Protein AF-A0A4Q6E4H0-F1 (afdb_monomer_lite)

pLDDT: mean 76.11, std 12.51, range [43.53, 93.62]

Foldseek 3Di:
DVVVVVVVLVVLVVVLVVLVVVLVVVCPDPPPPDCPVVSVVSNVVSVVVVVVSVVVVCCCVVVVVVVCVVVVVVPDPPPPVPPCPPDVLNVQLVVLLVVLVVLQVVLVVQLVVLVVVVVVCVVVDDDPDDDSVSNVVSVVSNVVSVCSNVVVNVVSCVVVVVVVVD

Radius of gyration: 25.42 Å; chains: 1; bounding box: 45×50×66 Å

Structure (mmCIF, N/CA/C/O backbone):
data_AF-A0A4Q6E4H0-F1
#
_entry.id   AF-A0A4Q6E4H0-F1
#
loop_
_atom_site.group_PDB
_atom_site.id
_atom_site.type_symbol
_atom_site.label_atom_id
_atom_site.label_alt_id
_atom_site.label_comp_id
_atom_site.label_asym_id
_atom_site.label_entity_id
_atom_site.label_seq_id
_atom_site.pdbx_PDB_ins_code
_atom_site.Cartn_x
_atom_site.Cartn_y
_atom_site.Cartn_z
_atom_site.occupancy
_atom_site.B_iso_or_equiv
_atom_site.auth_seq_id
_atom_site.auth_comp_id
_atom_site.auth_asym_id
_atom_site.auth_atom_id
_atom_site.pdbx_PDB_model_num
ATOM 1 N N . MET A 1 1 ? -16.819 -4.595 3.452 1.00 54.41 1 MET A N 1
ATOM 2 C CA . MET A 1 1 ? -15.635 -5.269 2.868 1.00 54.41 1 MET A CA 1
ATOM 3 C C . MET A 1 1 ? -15.997 -6.402 1.907 1.00 54.41 1 MET A C 1
ATOM 5 O O . MET A 1 1 ? -15.422 -6.429 0.832 1.00 54.41 1 MET A O 1
ATOM 9 N N . GLY A 1 2 ? -16.989 -7.259 2.198 1.00 61.38 2 GLY A N 1
ATOM 10 C CA . GLY A 1 2 ? -17.422 -8.317 1.260 1.00 61.38 2 GLY A CA 1
ATOM 11 C C . GLY A 1 2 ? -17.885 -7.817 -0.119 1.00 61.38 2 GLY A C 1
ATOM 12 O O . GLY A 1 2 ? -17.475 -8.363 -1.133 1.00 61.38 2 GLY A O 1
ATOM 13 N N . ALA A 1 3 ? -18.641 -6.714 -0.179 1.00 61.91 3 ALA A N 1
ATOM 14 C CA . ALA A 1 3 ? -19.056 -6.116 -1.455 1.00 61.91 3 ALA A CA 1
ATOM 15 C C . ALA A 1 3 ? -17.871 -5.615 -2.304 1.00 61.91 3 ALA A C 1
ATOM 17 O O . ALA A 1 3 ? -17.907 -5.702 -3.525 1.00 61.91 3 ALA A O 1
ATOM 18 N N . TRP A 1 4 ? -16.799 -5.141 -1.662 1.00 67.50 4 TRP A N 1
ATOM 19 C CA . TRP A 1 4 ? -15.601 -4.671 -2.360 1.00 67.50 4 TRP A CA 1
ATOM 20 C C . TRP A 1 4 ? -14.807 -5.848 -2.941 1.00 67.50 4 TRP A C 1
ATOM 22 O O . TRP A 1 4 ? -14.379 -5.775 -4.082 1.00 67.50 4 TRP A O 1
ATOM 32 N N . LEU A 1 5 ? -14.720 -6.971 -2.215 1.00 69.94 5 LEU A N 1
ATOM 33 C CA . LEU A 1 5 ? -14.141 -8.221 -2.728 1.00 69.94 5 LEU A CA 1
ATOM 34 C C . LEU A 1 5 ? -14.901 -8.760 -3.947 1.00 69.94 5 LEU A C 1
ATOM 36 O O . LEU A 1 5 ? -14.275 -9.230 -4.891 1.00 69.94 5 LEU A O 1
ATOM 40 N N . LEU A 1 6 ? -16.233 -8.649 -3.961 1.00 72.75 6 LEU A N 1
ATOM 41 C CA . LEU A 1 6 ? -17.039 -9.037 -5.121 1.00 72.75 6 LEU A CA 1
ATOM 42 C C . LEU A 1 6 ? -16.787 -8.116 -6.323 1.00 72.75 6 LEU A C 1
ATOM 44 O O . LEU A 1 6 ? -16.617 -8.600 -7.440 1.00 72.75 6 LEU A O 1
ATOM 48 N N . VAL A 1 7 ? -16.678 -6.804 -6.111 1.00 75.62 7 VAL A N 1
ATOM 49 C CA . VAL A 1 7 ? -16.345 -5.862 -7.193 1.00 75.62 7 VAL A CA 1
ATOM 50 C C . VAL A 1 7 ? -14.926 -6.106 -7.722 1.00 75.62 7 VAL A C 1
ATOM 52 O O . VAL A 1 7 ? -14.731 -6.161 -8.933 1.00 75.62 7 VAL A O 1
ATOM 55 N N . SER A 1 8 ? -13.950 -6.347 -6.842 1.00 71.75 8 SER A N 1
ATOM 56 C CA . SER A 1 8 ? -12.582 -6.722 -7.226 1.00 71.75 8 SER A CA 1
ATOM 57 C C . SER A 1 8 ? -12.507 -8.079 -7.930 1.00 71.75 8 SER A C 1
ATOM 59 O O . SER A 1 8 ? -11.629 -8.288 -8.760 1.00 71.75 8 SER A O 1
ATOM 61 N N . SER A 1 9 ? -13.428 -9.002 -7.647 1.00 72.62 9 SER A N 1
ATOM 62 C CA . SER A 1 9 ? -13.516 -10.272 -8.377 1.00 72.62 9 SER A CA 1
ATOM 63 C C . SER A 1 9 ? -14.017 -10.099 -9.805 1.00 72.62 9 SER A C 1
ATOM 65 O O . SER A 1 9 ? -13.548 -10.772 -10.721 1.00 72.62 9 SER A O 1
ATOM 67 N N . LEU A 1 10 ? -14.908 -9.127 -10.018 1.00 79.38 10 LEU A N 1
ATOM 68 C CA . LEU A 1 10 ? -15.459 -8.826 -11.332 1.00 79.38 10 LEU A CA 1
ATOM 69 C C . LEU A 1 10 ? -14.397 -8.241 -12.274 1.00 79.38 10 LEU A C 1
ATOM 71 O O . LEU A 1 10 ? -14.462 -8.472 -13.477 1.00 79.38 10 LEU A O 1
ATOM 75 N N . THR A 1 11 ? -13.386 -7.546 -11.738 1.00 80.69 11 THR A N 1
ATOM 76 C CA . THR A 1 11 ? -12.274 -6.994 -12.533 1.00 80.69 11 THR A CA 1
ATOM 77 C C . THR A 1 11 ? -11.277 -8.048 -13.028 1.00 80.69 11 THR A C 1
ATOM 79 O O . THR A 1 11 ? -10.551 -7.785 -13.984 1.00 80.69 11 THR A O 1
ATOM 82 N N . VAL A 1 12 ? -11.276 -9.257 -12.452 1.00 80.25 12 VAL A N 1
ATOM 83 C CA . VAL A 1 12 ? -10.367 -10.352 -12.848 1.00 80.25 12 VAL A CA 1
ATOM 84 C C . VAL A 1 12 ? -10.738 -10.926 -14.223 1.00 80.25 12 VAL A C 1
ATOM 86 O O . VAL A 1 12 ? -9.859 -11.310 -14.994 1.00 80.25 12 VAL A O 1
ATOM 89 N N . LEU A 1 13 ? -12.031 -10.938 -14.572 1.00 80.31 13 LEU A N 1
ATOM 90 C CA . LEU A 1 13 ? -12.513 -11.445 -15.863 1.00 80.31 13 LEU A CA 1
ATOM 91 C C . LEU A 1 13 ? -12.026 -10.586 -17.053 1.00 80.31 13 LEU A C 1
ATOM 93 O O . LEU A 1 13 ? -11.395 -11.150 -17.950 1.00 80.31 13 LEU A O 1
ATOM 97 N N . PRO A 1 14 ? -12.218 -9.247 -17.072 1.00 83.56 14 PRO A N 1
ATOM 98 C CA . PRO A 1 14 ? -11.635 -8.383 -18.102 1.00 83.56 14 PRO A CA 1
ATOM 99 C C . PRO A 1 14 ? -10.112 -8.490 -18.186 1.00 83.56 14 PRO A C 1
ATOM 101 O O . PRO A 1 14 ? -9.551 -8.486 -19.280 1.00 83.56 14 PRO A O 1
ATOM 104 N N . GLN A 1 15 ? -9.438 -8.610 -17.040 1.00 81.31 15 GLN A N 1
ATOM 105 C CA . GLN A 1 15 ? -7.982 -8.699 -16.982 1.00 81.31 15 GLN A CA 1
ATOM 106 C C . GLN A 1 15 ? -7.461 -9.983 -17.643 1.00 81.31 15 GLN A C 1
ATOM 108 O O . GLN A 1 15 ? -6.498 -9.936 -18.409 1.00 81.31 15 GLN A O 1
ATOM 113 N N . TYR A 1 16 ? -8.132 -11.114 -17.419 1.00 84.38 16 TYR A N 1
ATOM 114 C CA . TYR A 1 16 ? -7.812 -12.365 -18.099 1.00 84.38 16 TYR A CA 1
ATOM 115 C C . TYR A 1 16 ? -8.033 -12.266 -19.608 1.00 84.38 16 TYR A C 1
ATOM 117 O O . TYR A 1 16 ? -7.117 -12.572 -20.370 1.00 84.38 16 TYR A O 1
ATOM 125 N N . VAL A 1 17 ? -9.187 -11.753 -20.046 1.00 83.06 17 VAL A N 1
ATOM 126 C CA . VAL A 1 17 ? -9.478 -11.554 -21.477 1.00 83.06 17 VAL A CA 1
ATOM 127 C C . VAL A 1 17 ? -8.419 -10.665 -22.134 1.00 83.06 17 VAL A C 1
ATOM 129 O O . VAL A 1 17 ? -7.920 -11.002 -23.205 1.00 83.06 17 VAL A O 1
ATOM 132 N N . SER A 1 18 ? -8.009 -9.581 -21.469 1.00 81.38 18 SER A N 1
ATOM 133 C CA . SER A 1 18 ? -6.938 -8.704 -21.950 1.00 81.38 18 SER A CA 1
ATOM 134 C C . SER A 1 18 ? -5.600 -9.435 -22.074 1.00 81.38 18 SER A C 1
ATOM 136 O O . SER A 1 18 ? -4.911 -9.246 -23.072 1.00 81.38 18 SER A O 1
ATOM 138 N N . SER A 1 19 ? -5.235 -10.271 -21.095 1.00 79.81 19 SER A N 1
ATOM 139 C CA . SER A 1 19 ? -3.979 -11.036 -21.124 1.00 79.81 19 SER A CA 1
ATOM 140 C C . SER A 1 19 ? -3.947 -12.099 -22.227 1.00 79.81 19 SER A C 1
ATOM 142 O O . SER A 1 19 ? -2.919 -12.298 -22.871 1.00 79.81 19 SER A O 1
ATOM 144 N N . VAL A 1 20 ? -5.081 -12.755 -22.492 1.00 80.31 20 VAL A N 1
ATOM 145 C CA . VAL A 1 20 ? -5.205 -13.740 -23.575 1.00 80.31 20 VAL A CA 1
ATOM 146 C C . VAL A 1 20 ? -5.185 -13.038 -24.928 1.00 80.31 20 VAL A C 1
ATOM 148 O O . VAL A 1 20 ? -4.505 -13.496 -25.843 1.00 80.31 20 VAL A O 1
ATOM 151 N N . HIS A 1 21 ? -5.862 -11.895 -25.052 1.00 80.94 21 HIS A N 1
ATOM 152 C CA . HIS A 1 21 ? -5.839 -11.099 -26.274 1.00 80.94 21 HIS A CA 1
ATOM 153 C C . HIS A 1 21 ? -4.423 -10.599 -26.598 1.00 80.94 21 HIS A C 1
ATOM 155 O O . HIS A 1 21 ? -3.966 -10.768 -27.728 1.00 80.94 21 HIS A O 1
ATOM 161 N N . SER A 1 22 ? -3.690 -10.082 -25.607 1.00 77.44 22 SER A N 1
ATOM 162 C CA . SER A 1 22 ? -2.300 -9.655 -25.794 1.00 77.44 22 SER A CA 1
ATOM 163 C C . SER A 1 22 ? -1.357 -10.818 -26.101 1.00 77.44 22 SER A C 1
ATOM 165 O O . SER A 1 22 ? -0.433 -10.661 -26.886 1.00 77.44 22 SER A O 1
ATOM 167 N N . ALA A 1 23 ? -1.585 -12.002 -25.526 1.00 73.06 23 ALA A N 1
ATOM 168 C CA . ALA A 1 23 ? -0.810 -13.190 -25.877 1.00 73.06 23 ALA A CA 1
ATOM 169 C C . ALA A 1 23 ? -1.106 -13.655 -27.316 1.00 73.06 23 ALA A C 1
ATOM 171 O O . ALA A 1 23 ? -0.193 -14.030 -28.047 1.00 73.06 23 ALA A O 1
ATOM 172 N N . SER A 1 24 ? -2.369 -13.580 -27.751 1.00 68.19 24 SER A N 1
ATOM 173 C CA . SER A 1 24 ? -2.777 -13.974 -29.105 1.00 68.19 24 SER A CA 1
ATOM 174 C C . SER A 1 24 ? -2.248 -13.040 -30.198 1.00 68.19 24 SER A C 1
ATOM 176 O O . SER A 1 24 ? -1.887 -13.513 -31.272 1.00 68.19 24 SER A O 1
ATOM 178 N N . SER A 1 25 ? -2.138 -11.732 -29.935 1.00 66.56 25 SER A N 1
ATOM 179 C CA . SER A 1 25 ? -1.572 -10.780 -30.900 1.00 66.56 25 SER A CA 1
ATOM 180 C C . SER A 1 25 ? -0.065 -10.963 -31.092 1.00 66.56 25 SER A C 1
ATOM 182 O O . SER A 1 25 ? 0.443 -10.719 -32.183 1.00 66.56 25 SER A O 1
ATOM 184 N N . ILE A 1 26 ? 0.640 -11.434 -30.061 1.00 66.06 26 ILE A N 1
ATOM 185 C CA . ILE A 1 26 ? 2.066 -11.769 -30.137 1.00 66.06 26 ILE A CA 1
ATOM 186 C C . ILE A 1 26 ? 2.274 -13.070 -30.932 1.00 66.06 26 ILE A C 1
ATOM 188 O O . ILE A 1 26 ? 3.233 -13.162 -31.691 1.00 66.06 26 ILE A O 1
ATOM 192 N N . LEU A 1 27 ? 1.356 -14.040 -30.820 1.00 60.94 27 LEU A N 1
ATOM 193 C CA . LEU A 1 27 ? 1.418 -15.313 -31.554 1.00 60.94 27 LEU A CA 1
ATOM 194 C C . LEU A 1 27 ? 1.115 -15.195 -33.056 1.00 60.94 27 LEU A C 1
ATOM 196 O O . LEU A 1 27 ? 1.635 -15.995 -33.814 1.00 60.94 27 LEU A O 1
ATOM 200 N N . VAL A 1 28 ? 0.282 -14.236 -33.484 1.00 63.88 28 VAL A N 1
ATOM 201 C CA . VAL A 1 28 ? -0.117 -14.044 -34.903 1.00 63.88 28 VAL A CA 1
ATOM 202 C C . VAL A 1 28 ? 0.765 -12.999 -35.625 1.00 63.88 28 VAL A C 1
ATOM 204 O O . VAL A 1 28 ? 0.618 -12.756 -36.822 1.00 63.88 28 VAL A O 1
ATOM 207 N N . GLY A 1 29 ? 1.687 -12.349 -34.906 1.00 61.72 29 GLY A N 1
ATOM 208 C CA . GLY A 1 29 ? 2.648 -11.395 -35.466 1.00 61.72 29 GLY A CA 1
ATOM 209 C C . GLY A 1 29 ? 3.871 -12.070 -36.116 1.00 61.72 29 GLY A C 1
ATOM 210 O O . GLY A 1 29 ? 4.134 -13.240 -35.872 1.00 61.72 29 GLY A O 1
ATOM 211 N N . PRO A 1 30 ? 4.688 -11.337 -36.898 1.00 57.69 30 PRO A N 1
ATOM 212 C CA . PRO A 1 30 ? 5.815 -11.882 -37.679 1.00 57.69 30 PRO A CA 1
ATOM 213 C C . PRO A 1 30 ? 7.009 -12.435 -36.859 1.00 57.69 30 PRO A C 1
ATOM 215 O O . PRO A 1 30 ? 8.061 -12.714 -37.428 1.00 57.69 30 PRO A O 1
ATOM 218 N N . PHE A 1 31 ? 6.870 -12.607 -35.540 1.00 56.94 31 PHE A N 1
ATOM 219 C CA . PHE A 1 31 ? 7.906 -13.057 -34.596 1.00 56.94 31 PHE A CA 1
ATOM 220 C C . PHE A 1 31 ? 7.737 -14.541 -34.195 1.00 56.94 31 PHE A C 1
ATOM 222 O O . PHE A 1 31 ? 7.962 -14.913 -33.045 1.00 56.94 31 PHE A O 1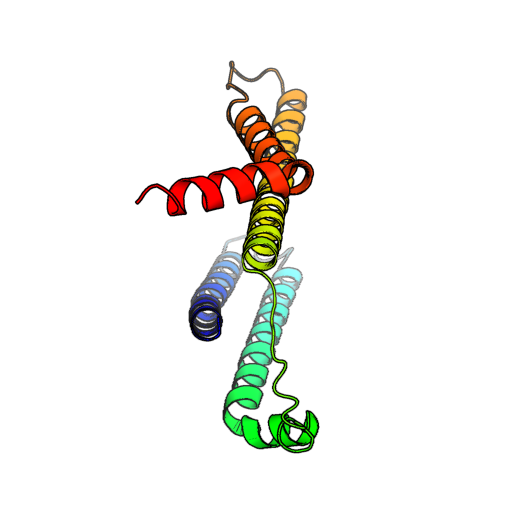
ATOM 229 N N . GLU A 1 32 ? 7.307 -15.403 -35.122 1.00 58.53 32 GLU A N 1
ATOM 230 C CA . GLU A 1 32 ? 6.750 -16.725 -34.785 1.00 58.53 32 GLU A CA 1
ATOM 231 C C . GLU A 1 32 ? 7.719 -17.761 -34.182 1.00 58.53 32 GLU A C 1
ATOM 233 O O . GLU A 1 32 ? 7.251 -18.718 -33.565 1.00 58.53 32 GLU A O 1
ATOM 238 N N . GLN A 1 33 ? 9.044 -17.639 -34.323 1.00 56.97 33 GLN A N 1
ATOM 239 C CA . GLN A 1 33 ? 9.883 -18.839 -34.168 1.00 56.97 33 GLN A CA 1
ATOM 240 C C . GLN A 1 33 ? 10.743 -18.939 -32.901 1.00 56.97 33 GLN A C 1
ATOM 242 O O . GLN A 1 33 ? 11.023 -20.061 -32.484 1.00 56.97 33 GLN A O 1
ATOM 247 N N . GLU A 1 34 ? 11.123 -17.840 -32.242 1.00 57.97 34 GLU A N 1
ATOM 248 C CA . GLU A 1 34 ? 12.075 -17.931 -31.116 1.00 57.97 34 GLU A CA 1
ATOM 249 C C . GLU A 1 34 ? 11.419 -18.022 -29.728 1.00 57.97 34 GLU A C 1
ATOM 251 O O . GLU A 1 34 ? 12.023 -18.577 -28.816 1.00 57.97 34 GLU A O 1
ATOM 256 N N . ASN A 1 35 ? 10.167 -17.564 -29.566 1.00 63.62 35 ASN A N 1
ATOM 257 C CA . ASN A 1 35 ? 9.565 -17.379 -28.234 1.00 63.62 35 ASN A CA 1
ATOM 258 C C . ASN A 1 35 ? 8.197 -18.053 -28.006 1.00 63.62 35 ASN A C 1
ATOM 260 O O . ASN A 1 35 ? 7.496 -17.768 -27.031 1.00 63.62 35 ASN A O 1
ATOM 264 N N . SER A 1 36 ? 7.807 -18.984 -28.880 1.00 67.06 36 SER A N 1
ATOM 265 C CA . SER A 1 36 ? 6.514 -19.688 -28.808 1.00 67.06 36 SER A CA 1
ATOM 266 C C . SER A 1 36 ? 6.323 -20.484 -27.507 1.00 67.06 36 SER A C 1
ATOM 268 O O . SER A 1 36 ? 5.216 -20.536 -26.968 1.00 67.06 36 SER A O 1
ATOM 270 N N . GLY A 1 37 ? 7.403 -21.042 -26.949 1.00 72.88 37 GLY A N 1
ATOM 271 C CA . GLY A 1 37 ? 7.373 -21.775 -25.681 1.00 72.88 37 GLY A CA 1
ATOM 272 C C . GLY A 1 37 ? 7.000 -20.901 -24.480 1.00 72.88 37 GLY A C 1
ATOM 273 O O . GLY A 1 37 ? 6.167 -21.300 -23.666 1.00 72.88 37 GLY A O 1
ATOM 274 N N . GLU A 1 38 ? 7.559 -19.692 -24.381 1.00 74.12 38 GLU A N 1
ATOM 275 C CA . GLU A 1 38 ? 7.286 -18.769 -23.271 1.00 74.12 38 GLU A CA 1
ATOM 276 C C . GLU A 1 38 ? 5.827 -18.300 -23.268 1.00 74.12 38 GLU A C 1
ATOM 278 O O . GLU A 1 38 ? 5.186 -18.222 -22.218 1.00 74.12 38 GLU A O 1
ATOM 283 N N . ILE A 1 39 ? 5.260 -18.062 -24.453 1.00 75.56 39 ILE A N 1
ATOM 284 C CA . ILE A 1 39 ? 3.876 -17.603 -24.585 1.00 75.56 39 ILE A CA 1
ATOM 285 C C . ILE A 1 39 ? 2.893 -18.705 -24.168 1.00 75.56 39 ILE A C 1
ATOM 287 O O . ILE A 1 39 ? 1.935 -18.439 -23.437 1.00 75.56 39 ILE A O 1
ATOM 291 N N . ILE A 1 40 ? 3.152 -19.956 -24.562 1.00 78.88 40 ILE A N 1
ATOM 292 C CA . ILE A 1 40 ? 2.346 -21.112 -24.142 1.00 78.88 40 ILE A CA 1
ATOM 293 C C . ILE A 1 40 ? 2.389 -21.267 -22.615 1.00 78.88 40 ILE A C 1
ATOM 295 O O . ILE A 1 40 ? 1.350 -21.507 -21.990 1.00 78.88 40 ILE A O 1
ATOM 299 N N . TRP A 1 41 ? 3.556 -21.069 -21.993 1.00 79.38 41 TRP A N 1
ATOM 300 C CA . TRP A 1 41 ? 3.701 -21.093 -20.536 1.00 79.38 41 TRP A CA 1
ATOM 301 C C . TRP A 1 41 ? 2.874 -20.007 -19.840 1.00 79.38 41 TRP A C 1
ATOM 303 O O . TRP A 1 41 ? 2.145 -20.310 -18.892 1.00 79.38 41 TRP A O 1
ATOM 313 N N . ILE A 1 42 ? 2.920 -18.766 -20.330 1.00 79.62 42 ILE A N 1
ATOM 314 C CA . ILE A 1 42 ? 2.163 -17.639 -19.762 1.00 79.62 42 ILE A CA 1
ATOM 315 C C . ILE A 1 42 ? 0.650 -17.882 -19.860 1.00 79.62 42 ILE A C 1
ATOM 317 O O . ILE A 1 42 ? -0.070 -17.720 -18.870 1.00 79.62 42 ILE A O 1
ATOM 321 N N . VAL A 1 43 ? 0.159 -18.322 -21.023 1.00 83.25 43 VAL A N 1
ATOM 322 C CA . VAL A 1 43 ? -1.270 -18.622 -21.230 1.00 83.25 43 VAL A CA 1
ATOM 323 C C . VAL A 1 43 ? -1.725 -19.779 -20.338 1.00 83.25 43 VAL A C 1
ATOM 325 O O . VAL A 1 43 ? -2.812 -19.720 -19.754 1.00 83.25 43 VAL A O 1
ATOM 328 N N . THR A 1 44 ? -0.884 -20.802 -20.172 1.00 83.25 44 THR A N 1
ATOM 329 C CA . THR A 1 44 ? -1.170 -21.952 -19.304 1.00 83.25 44 THR A CA 1
ATOM 330 C C . THR A 1 44 ? -1.288 -21.521 -17.843 1.00 83.25 44 THR A C 1
ATOM 332 O O . THR A 1 44 ? -2.297 -21.809 -17.201 1.00 83.25 44 THR A O 1
ATOM 335 N N . ILE A 1 45 ? -0.314 -20.767 -17.323 1.00 82.50 45 ILE A N 1
ATOM 336 C CA . ILE A 1 45 ? -0.327 -20.271 -15.937 1.00 82.50 45 ILE A CA 1
ATOM 337 C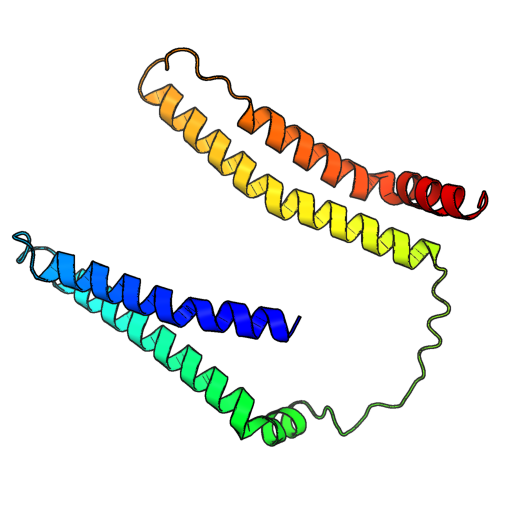 C . ILE A 1 45 ? -1.532 -19.352 -15.691 1.00 82.50 45 ILE A C 1
ATOM 339 O O . ILE A 1 45 ? -2.209 -19.485 -14.670 1.00 82.50 45 ILE A O 1
ATOM 343 N N . SER A 1 46 ? -1.842 -18.455 -16.633 1.00 82.25 46 SER A N 1
ATOM 344 C CA . SER A 1 46 ? -2.997 -17.549 -16.540 1.00 82.25 46 SER A CA 1
ATOM 345 C C . SER A 1 46 ? -4.331 -18.311 -16.535 1.00 82.25 46 SER A C 1
ATOM 347 O O . SER A 1 46 ? -5.250 -17.995 -15.782 1.00 82.25 46 SER A O 1
ATOM 349 N N . THR A 1 47 ? -4.435 -19.382 -17.322 1.00 85.31 47 THR A N 1
ATOM 350 C CA . THR A 1 47 ? -5.640 -20.225 -17.362 1.00 85.31 47 THR A CA 1
ATOM 351 C C . THR A 1 47 ? -5.803 -21.042 -16.081 1.00 85.31 47 THR A C 1
ATOM 353 O O . THR A 1 47 ? -6.906 -21.129 -15.542 1.00 85.31 47 THR A O 1
ATOM 356 N N . VAL A 1 48 ? -4.711 -21.592 -15.541 1.00 87.75 48 VAL A N 1
ATOM 357 C CA . VAL A 1 48 ? -4.729 -22.318 -14.261 1.00 87.75 48 VAL A CA 1
ATOM 358 C C . VAL A 1 48 ? -5.118 -21.392 -13.109 1.00 87.75 48 VAL A C 1
ATOM 360 O O . VAL A 1 48 ? -5.934 -21.775 -12.271 1.00 87.75 48 VAL A O 1
ATOM 363 N N . SER A 1 49 ? -4.589 -20.167 -13.065 1.00 82.69 49 SER A N 1
ATOM 364 C CA . SER A 1 49 ? -4.928 -19.208 -12.007 1.00 82.69 49 SER A CA 1
ATOM 365 C C . SER A 1 49 ? -6.398 -18.776 -12.070 1.00 82.69 49 SER A C 1
ATOM 367 O O . SER A 1 49 ? -7.064 -18.744 -11.033 1.00 82.69 49 SER A O 1
ATOM 369 N N . MET A 1 50 ? -6.944 -18.549 -13.270 1.00 85.75 50 MET A N 1
ATOM 370 C CA . MET A 1 50 ? -8.373 -18.283 -13.468 1.00 85.75 50 MET A CA 1
ATOM 371 C C . MET A 1 50 ? -9.240 -19.477 -13.038 1.00 85.75 50 MET A C 1
ATOM 373 O O . MET A 1 50 ? -10.234 -19.303 -12.332 1.00 85.75 50 MET A O 1
ATOM 377 N N . ALA A 1 51 ? -8.852 -20.703 -13.399 1.00 87.00 51 ALA A N 1
ATOM 378 C CA . ALA A 1 51 ? -9.571 -21.910 -12.995 1.00 87.00 51 ALA A CA 1
ATOM 379 C C . ALA A 1 51 ? -9.575 -22.098 -11.469 1.00 87.00 51 ALA A C 1
ATOM 381 O O . ALA A 1 51 ? -10.615 -22.411 -10.887 1.00 87.00 51 ALA A O 1
ATOM 382 N N . LEU A 1 52 ? -8.440 -21.850 -10.805 1.00 86.88 52 LEU A N 1
ATOM 383 C CA . LEU A 1 52 ? -8.349 -21.856 -9.343 1.00 86.88 52 LEU A CA 1
ATOM 384 C C . LEU A 1 52 ? -9.271 -20.806 -8.725 1.00 86.88 52 LEU A C 1
ATOM 386 O O . LEU A 1 52 ? -9.978 -21.109 -7.767 1.00 86.88 52 LEU A O 1
ATOM 390 N N . TYR A 1 53 ? -9.304 -19.599 -9.288 1.00 84.00 53 TYR A N 1
ATOM 391 C CA . TYR A 1 53 ? -10.158 -18.520 -8.806 1.00 84.00 53 TYR A CA 1
ATOM 392 C C . TYR A 1 53 ? -11.644 -18.886 -8.873 1.00 84.00 53 TYR A C 1
ATOM 394 O O . TYR A 1 53 ? -12.358 -18.777 -7.874 1.00 84.00 53 TYR A O 1
ATOM 402 N N . LEU A 1 54 ? -12.098 -19.394 -10.023 1.00 84.62 54 LEU A N 1
ATOM 403 C CA . LEU A 1 54 ? -13.475 -19.853 -10.217 1.00 84.62 54 LEU A CA 1
ATOM 404 C C . LEU A 1 54 ? -13.812 -21.050 -9.321 1.00 84.62 54 LEU A C 1
ATOM 406 O O . LEU A 1 54 ? -14.898 -21.094 -8.744 1.00 84.62 54 LEU A O 1
ATOM 410 N N . GLY A 1 55 ? -12.880 -21.990 -9.148 1.00 84.25 55 GLY A N 1
ATOM 411 C CA . GLY A 1 55 ? -13.045 -23.129 -8.245 1.00 84.25 55 GLY A CA 1
ATOM 412 C C . GLY A 1 55 ? -13.199 -22.701 -6.784 1.00 84.25 55 GLY A C 1
ATOM 413 O O . GLY A 1 55 ? -14.051 -23.228 -6.068 1.00 84.25 55 GLY A O 1
ATOM 414 N N . LEU A 1 56 ? -12.430 -21.703 -6.351 1.00 81.25 56 LEU A N 1
ATOM 415 C CA . LEU A 1 56 ? -12.490 -21.156 -4.997 1.00 81.25 56 LEU A CA 1
ATOM 416 C C . LEU A 1 56 ? -13.793 -20.375 -4.773 1.00 81.25 56 LEU A C 1
ATOM 418 O O . LEU A 1 56 ? -14.443 -20.554 -3.744 1.00 81.25 56 LEU A O 1
ATOM 422 N N . PHE A 1 57 ? -14.234 -19.602 -5.770 1.00 79.25 57 PHE A N 1
ATOM 423 C CA . PHE A 1 57 ? -15.549 -18.954 -5.776 1.00 79.25 57 PHE A CA 1
ATOM 424 C C . PHE A 1 57 ? -16.694 -19.963 -5.684 1.00 79.25 57 PHE A C 1
ATOM 426 O O . PHE A 1 57 ? -17.591 -19.809 -4.855 1.00 79.25 57 PHE A O 1
ATOM 433 N N . TYR A 1 58 ? -16.646 -21.022 -6.493 1.00 81.12 58 TYR A N 1
ATOM 434 C CA . TYR A 1 58 ? -17.641 -22.089 -6.474 1.00 81.12 58 TYR A CA 1
ATOM 435 C C . TYR A 1 58 ? -17.687 -22.786 -5.108 1.00 81.12 58 TYR A C 1
ATOM 437 O O . TYR A 1 58 ? -18.763 -22.954 -4.532 1.00 81.12 58 TYR A O 1
ATOM 445 N N . LEU A 1 59 ? -16.526 -23.124 -4.537 1.00 76.06 59 LEU A N 1
ATOM 446 C CA . LEU A 1 59 ? -16.431 -23.736 -3.211 1.00 76.06 59 LEU A CA 1
ATOM 447 C C . LEU A 1 59 ? -17.016 -22.828 -2.118 1.00 76.06 59 LEU A C 1
ATOM 449 O O . LEU A 1 59 ? -17.726 -23.302 -1.232 1.00 76.06 59 LEU A O 1
ATOM 453 N N . MET A 1 60 ? -16.743 -21.526 -2.190 1.00 69.81 60 MET A N 1
ATOM 454 C CA . MET A 1 60 ? -17.177 -20.551 -1.192 1.00 69.81 60 MET A CA 1
ATOM 455 C C . MET A 1 60 ? -18.688 -20.261 -1.267 1.00 69.81 60 MET A C 1
ATOM 457 O O . MET A 1 60 ? -19.331 -20.125 -0.222 1.00 69.81 60 MET A O 1
ATOM 461 N N . LEU A 1 61 ? -19.265 -20.232 -2.476 1.00 71.69 61 LEU A N 1
ATOM 462 C CA . LEU A 1 61 ? -20.694 -19.976 -2.706 1.00 71.69 61 LEU A CA 1
ATOM 463 C C . LEU A 1 61 ? -21.583 -21.208 -2.498 1.00 71.69 61 LEU A C 1
ATOM 465 O O . LEU A 1 61 ? -22.658 -21.087 -1.921 1.00 71.69 61 LEU A O 1
ATOM 469 N N . PHE A 1 62 ? -21.156 -22.394 -2.941 1.00 67.25 62 PHE A N 1
ATOM 470 C CA . PHE A 1 62 ? -21.988 -23.603 -2.866 1.00 67.25 62 PHE A CA 1
ATOM 471 C C . PHE A 1 62 ? -21.723 -24.448 -1.618 1.00 67.25 62 PHE A C 1
ATOM 473 O O . PHE A 1 62 ? -22.579 -25.230 -1.207 1.00 67.25 62 PHE A O 1
ATOM 480 N N . LYS A 1 63 ? -20.553 -24.298 -0.984 1.00 61.72 63 LYS A N 1
ATOM 481 C CA . LYS A 1 63 ? -20.144 -25.094 0.182 1.00 61.72 63 LYS A CA 1
ATOM 482 C C . LYS A 1 63 ? -19.978 -24.271 1.458 1.00 61.72 63 LYS A C 1
ATOM 484 O O . LYS A 1 63 ? -19.261 -24.681 2.372 1.00 61.72 63 LYS A O 1
ATOM 489 N N .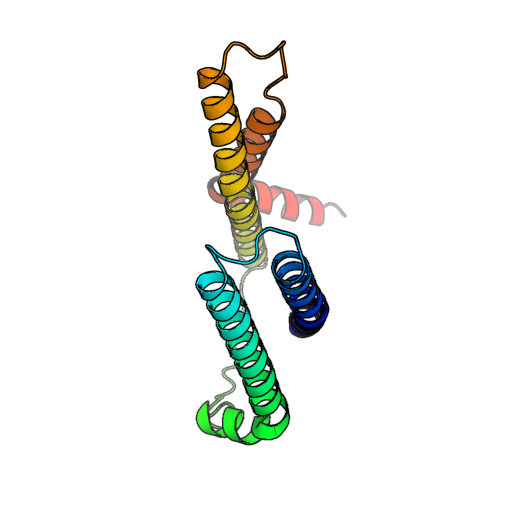 THR A 1 64 ? -20.705 -23.160 1.573 1.00 60.94 64 THR A N 1
ATOM 490 C CA . THR A 1 64 ? -20.706 -22.309 2.772 1.00 60.94 64 THR A CA 1
ATOM 491 C C . THR A 1 64 ? -21.031 -23.114 4.038 1.00 60.94 64 THR A C 1
ATOM 493 O O . THR A 1 64 ? -20.365 -22.945 5.053 1.00 60.94 64 THR A O 1
ATOM 496 N N . GLY A 1 65 ? -21.955 -24.084 3.968 1.00 61.84 65 GLY A N 1
ATOM 497 C CA . GLY A 1 65 ? -22.286 -24.965 5.099 1.00 61.84 65 GLY A CA 1
ATOM 498 C C . GLY A 1 65 ? -21.144 -25.891 5.551 1.00 61.84 65 GLY A C 1
ATOM 499 O O . GLY A 1 65 ? -20.973 -26.119 6.746 1.00 61.84 65 GLY A O 1
ATOM 500 N N . TRP A 1 66 ? -20.310 -26.381 4.624 1.00 66.44 66 TRP A N 1
ATOM 501 C CA . TRP A 1 66 ? -19.129 -27.190 4.965 1.00 66.44 66 TRP A CA 1
ATOM 502 C C . TRP A 1 66 ? -18.026 -26.328 5.588 1.00 66.44 66 TRP A C 1
ATOM 504 O O . TRP A 1 66 ? -17.410 -26.733 6.568 1.00 66.44 66 TRP A O 1
ATOM 514 N N . ILE A 1 67 ? -17.831 -25.113 5.068 1.00 62.56 67 ILE A N 1
ATOM 515 C CA . ILE A 1 67 ? -16.895 -24.122 5.614 1.00 62.56 67 ILE A CA 1
ATOM 516 C C . ILE A 1 67 ? -17.297 -23.736 7.045 1.00 62.56 67 ILE A C 1
ATOM 518 O O . ILE A 1 67 ? -16.465 -23.798 7.945 1.00 62.56 67 ILE A O 1
ATOM 522 N N . ILE A 1 68 ? -18.576 -23.432 7.293 1.00 64.31 68 ILE A N 1
ATOM 523 C CA . ILE A 1 68 ? -19.092 -23.118 8.639 1.00 64.31 68 ILE A CA 1
ATOM 524 C C . ILE A 1 68 ? -18.891 -24.303 9.599 1.00 64.31 68 ILE A C 1
ATOM 526 O O . ILE A 1 68 ? -18.493 -24.104 10.748 1.00 64.31 68 ILE A O 1
ATOM 530 N N . GLY A 1 69 ? -19.108 -25.534 9.120 1.00 66.31 69 GLY A N 1
ATOM 531 C CA . GLY A 1 69 ? -18.907 -26.756 9.902 1.00 66.31 69 GLY A CA 1
ATOM 532 C C . GLY A 1 69 ? -17.441 -27.050 10.243 1.00 66.31 69 GLY A C 1
ATOM 533 O O . GLY A 1 69 ? -17.150 -27.459 11.365 1.00 66.31 69 GLY A O 1
ATOM 534 N N . VAL A 1 70 ? -16.509 -26.809 9.312 1.00 70.81 70 VAL A N 1
ATOM 535 C CA . VAL A 1 70 ? -15.061 -27.011 9.516 1.00 70.81 70 VAL A CA 1
ATOM 536 C C . VAL A 1 70 ? -14.460 -25.919 10.400 1.00 70.81 70 VAL A C 1
ATOM 538 O O . VAL A 1 70 ? -13.681 -26.229 11.298 1.00 70.81 70 VAL A O 1
ATOM 541 N N . LEU A 1 71 ? -14.854 -24.658 10.200 1.00 63.59 71 LEU A N 1
ATOM 542 C CA . LEU A 1 71 ? -14.421 -23.550 11.056 1.00 63.59 71 LEU A CA 1
ATOM 543 C C . LEU A 1 71 ? -15.145 -23.511 12.412 1.00 63.59 71 LEU A C 1
ATOM 545 O O . LEU A 1 71 ? -14.802 -22.679 13.247 1.00 63.59 71 LEU A O 1
ATOM 549 N N . LYS A 1 72 ? -16.129 -24.397 12.644 1.00 59.47 72 LYS A N 1
ATOM 550 C CA . LYS A 1 72 ? -16.943 -24.462 13.871 1.00 59.47 72 LYS A CA 1
ATOM 551 C C . LYS A 1 72 ? -17.491 -23.095 14.306 1.00 59.47 72 LYS A C 1
ATOM 553 O O . LYS A 1 72 ? -17.625 -22.837 15.497 1.00 59.47 72 LYS A O 1
ATOM 558 N N . LEU A 1 73 ? -17.861 -22.234 13.355 1.00 57.50 73 LEU A N 1
ATOM 559 C CA . LEU A 1 73 ? -18.402 -20.901 13.666 1.00 57.50 73 LEU A CA 1
ATOM 560 C C . LEU A 1 73 ? -19.748 -20.957 14.420 1.00 57.50 73 LEU A C 1
ATOM 562 O O . LEU A 1 73 ? -20.147 -19.977 15.034 1.00 57.50 73 LEU A O 1
ATOM 566 N N . ASP A 1 74 ? -20.428 -22.104 14.369 1.00 59.09 74 ASP A N 1
ATOM 567 C CA . ASP A 1 74 ? -21.704 -22.414 15.033 1.00 59.09 74 ASP A CA 1
ATOM 568 C C . ASP A 1 74 ? -21.531 -22.925 16.479 1.00 59.09 74 ASP A C 1
ATOM 570 O O . ASP A 1 74 ? -22.412 -22.733 17.314 1.00 59.09 74 ASP A O 1
ATOM 574 N N . LYS A 1 75 ? -20.385 -23.540 16.814 1.00 57.00 75 LYS A N 1
ATOM 575 C CA . LYS A 1 75 ? -20.204 -24.278 18.077 1.00 57.00 75 LYS A CA 1
ATOM 576 C C . LYS A 1 75 ? -19.119 -23.656 18.933 1.00 57.00 75 LYS A C 1
ATOM 578 O O . LYS A 1 75 ? -17.972 -24.095 18.892 1.00 57.00 75 LYS A O 1
ATOM 583 N N . GLY A 1 76 ? -19.510 -22.684 19.751 1.00 55.22 76 GLY A N 1
ATOM 584 C CA . GLY A 1 76 ? -18.655 -22.183 20.828 1.00 55.22 76 GLY A CA 1
ATOM 585 C C . GLY A 1 76 ? -18.514 -20.672 20.924 1.00 55.22 76 GLY A C 1
ATOM 586 O O . GLY A 1 76 ? -17.651 -20.225 21.673 1.00 55.22 76 GLY A O 1
ATOM 587 N N . PHE A 1 77 ? -19.354 -19.879 20.249 1.00 52.34 77 PHE A N 1
ATOM 588 C CA . PHE A 1 77 ? -19.580 -18.513 20.717 1.00 52.34 77 PHE A CA 1
ATOM 589 C C . PHE A 1 77 ? -20.337 -18.597 22.044 1.00 52.34 77 PHE A C 1
ATOM 591 O O . PHE A 1 77 ? -21.560 -18.518 22.107 1.00 52.34 77 PHE A O 1
ATOM 598 N N . ILE A 1 78 ? -19.581 -18.802 23.123 1.00 53.88 78 ILE A N 1
ATOM 599 C CA . ILE A 1 78 ? -19.937 -18.225 24.408 1.00 53.88 78 ILE A CA 1
ATOM 600 C C . ILE A 1 78 ? -20.110 -16.748 24.070 1.00 53.88 78 ILE A C 1
ATOM 602 O O . ILE A 1 78 ? -19.139 -16.081 23.714 1.00 53.88 78 ILE A O 1
ATOM 606 N N . GLU A 1 79 ? -21.348 -16.260 24.066 1.00 54.69 79 GLU A N 1
ATOM 607 C CA . GLU A 1 79 ? -21.614 -14.828 24.119 1.00 54.69 79 GLU A CA 1
ATOM 608 C C . GLU A 1 79 ? -21.102 -14.326 25.476 1.00 54.69 79 GLU A C 1
ATOM 610 O O . GLU A 1 79 ? -21.861 -13.921 26.352 1.00 54.69 79 GLU A O 1
ATOM 615 N N . GLU A 1 80 ? -19.782 -14.324 25.668 1.00 52.81 80 GLU A N 1
ATOM 616 C CA . GLU A 1 80 ? -19.165 -13.245 26.402 1.00 52.81 80 GLU A CA 1
ATOM 617 C C . GLU A 1 80 ? -19.514 -12.020 25.573 1.00 52.81 80 GLU A C 1
ATOM 619 O O . GLU A 1 80 ? -18.874 -11.697 24.570 1.00 52.81 80 GLU A O 1
ATOM 624 N N . LYS A 1 81 ? -20.621 -11.375 25.952 1.00 53.56 81 LYS A N 1
ATOM 625 C CA . LYS A 1 81 ? -20.826 -9.971 25.657 1.00 53.56 81 LYS A CA 1
ATOM 626 C C . LYS A 1 81 ? -19.577 -9.298 26.195 1.00 53.56 81 LYS A C 1
ATOM 628 O O . LYS A 1 81 ? -19.490 -9.008 27.383 1.00 53.56 81 LYS A O 1
ATOM 633 N N . PHE A 1 82 ? -18.578 -9.133 25.335 1.00 52.94 82 PHE A N 1
ATOM 634 C CA . PHE A 1 82 ? -17.479 -8.233 25.579 1.00 52.94 82 PHE A CA 1
ATOM 635 C C . PHE A 1 82 ? -18.157 -6.877 25.732 1.00 52.94 82 PHE A C 1
ATOM 637 O O . PHE A 1 82 ? -18.466 -6.205 24.746 1.00 52.94 82 PHE A O 1
ATOM 644 N N . GLU A 1 83 ? -18.472 -6.507 26.973 1.00 55.34 83 GLU A N 1
ATOM 645 C CA . GLU A 1 83 ? -18.754 -5.137 27.345 1.00 55.34 83 GLU A CA 1
ATOM 646 C C . GLU A 1 83 ? -17.452 -4.387 27.080 1.00 55.34 83 GLU A C 1
ATOM 648 O O . GLU A 1 83 ? -16.605 -4.206 27.952 1.00 55.34 83 GLU A O 1
ATOM 653 N N . LEU A 1 84 ? -17.242 -4.029 25.809 1.00 58.06 84 LEU A N 1
ATOM 654 C CA . LEU A 1 84 ? -16.185 -3.151 25.351 1.00 58.06 84 LEU A CA 1
ATOM 655 C C . LEU A 1 84 ? -16.507 -1.777 25.927 1.00 58.06 84 LEU A C 1
ATOM 657 O O . LEU A 1 84 ? -16.925 -0.867 25.216 1.00 58.06 84 LEU A O 1
ATOM 661 N N . ASN A 1 85 ? -16.262 -1.605 27.223 1.00 63.47 85 ASN A N 1
ATOM 662 C CA . ASN A 1 85 ? -16.112 -0.308 27.858 1.00 63.47 85 ASN A CA 1
ATOM 663 C C . ASN A 1 85 ? -14.757 0.286 27.432 1.00 63.47 85 ASN A C 1
ATOM 665 O O . ASN A 1 85 ? -13.921 0.696 28.235 1.00 63.47 85 ASN A O 1
ATOM 669 N N . ILE A 1 86 ? -14.490 0.242 26.122 1.00 67.38 86 ILE A N 1
ATOM 670 C CA . ILE A 1 86 ? -13.333 0.866 25.517 1.00 67.38 86 ILE A CA 1
ATOM 671 C C . ILE A 1 86 ? -13.668 2.342 25.443 1.00 67.38 86 ILE A C 1
ATOM 673 O O . ILE A 1 86 ? -14.553 2.773 24.701 1.00 67.38 86 ILE A O 1
ATOM 677 N N . HIS A 1 87 ? -12.926 3.119 26.222 1.00 75.94 87 HIS A N 1
ATOM 678 C CA . HIS A 1 87 ? -13.010 4.564 26.191 1.00 75.94 87 HIS A CA 1
ATOM 679 C C . HIS A 1 87 ? -12.871 5.057 24.742 1.00 75.94 87 HIS A C 1
ATOM 681 O O . HIS A 1 87 ? -11.953 4.660 24.022 1.00 75.94 87 HIS A O 1
ATOM 687 N N . ARG A 1 88 ? -13.781 5.932 24.302 1.00 77.75 88 ARG A N 1
ATOM 688 C CA . ARG A 1 88 ? -13.853 6.434 22.917 1.00 77.75 88 ARG A CA 1
ATOM 689 C C . ARG A 1 88 ? -12.504 6.943 22.394 1.00 77.75 88 ARG A C 1
ATOM 691 O O . ARG A 1 88 ? -12.167 6.702 21.237 1.00 77.75 88 ARG A O 1
ATOM 698 N N . SER A 1 89 ? -11.724 7.582 23.264 1.00 79.62 89 SER A N 1
ATOM 699 C CA . SER A 1 89 ? -10.372 8.069 22.971 1.00 79.62 89 SER A CA 1
ATOM 700 C C . SER A 1 89 ? -9.437 6.953 22.483 1.00 79.62 89 SER A C 1
ATOM 702 O O . SER A 1 89 ? -8.666 7.152 21.547 1.00 79.62 89 SER A O 1
ATOM 704 N N . THR A 1 90 ? -9.562 5.739 23.024 1.00 82.12 90 THR A N 1
ATOM 705 C CA . THR A 1 90 ? -8.781 4.563 22.610 1.00 82.12 90 THR A CA 1
ATOM 706 C C . THR A 1 90 ? -9.150 4.120 21.197 1.00 82.12 90 THR A C 1
ATOM 708 O O . THR A 1 90 ? -8.263 3.859 20.389 1.00 82.12 90 THR A O 1
ATOM 711 N N . VAL A 1 91 ? -10.442 4.107 20.853 1.00 86.06 91 VAL A N 1
ATOM 712 C CA . VAL A 1 91 ? -10.904 3.763 19.495 1.00 86.06 91 VAL A CA 1
ATOM 713 C C . VAL A 1 91 ? -10.396 4.783 18.474 1.00 86.06 91 VAL A C 1
ATOM 715 O O . VAL A 1 91 ? -9.887 4.403 17.421 1.00 86.06 91 VAL A O 1
ATOM 718 N N . ILE A 1 92 ? -10.478 6.079 18.797 1.00 84.62 92 ILE A N 1
ATOM 719 C CA . ILE A 1 92 ? -9.969 7.153 17.930 1.00 84.62 92 ILE A CA 1
ATOM 720 C C . ILE A 1 92 ? -8.444 7.051 17.794 1.00 84.62 92 ILE A C 1
ATOM 722 O O . ILE A 1 92 ? -7.923 7.208 16.695 1.00 84.62 92 ILE A O 1
ATOM 726 N N . THR A 1 93 ? -7.729 6.723 18.872 1.00 85.25 93 THR A N 1
ATOM 727 C CA . THR A 1 93 ? -6.272 6.524 18.843 1.00 85.25 93 THR A CA 1
ATOM 728 C C . THR A 1 93 ? -5.888 5.390 17.896 1.00 85.25 93 THR A C 1
ATOM 730 O O . THR A 1 93 ? -5.035 5.581 17.031 1.00 85.25 93 THR A O 1
ATOM 733 N N . ILE A 1 94 ? -6.553 4.235 18.003 1.00 87.06 94 ILE A N 1
ATOM 734 C CA . ILE A 1 94 ? -6.320 3.094 17.109 1.00 87.06 94 ILE A CA 1
ATOM 735 C C . ILE A 1 94 ? -6.616 3.492 15.659 1.00 87.06 94 ILE A C 1
ATOM 737 O O . ILE A 1 94 ? -5.803 3.227 14.777 1.00 87.06 94 ILE A O 1
ATOM 741 N N . ALA A 1 95 ? -7.729 4.186 15.408 1.00 88.69 95 ALA A N 1
ATOM 742 C CA . ALA A 1 95 ? -8.081 4.648 14.069 1.00 88.69 95 ALA A CA 1
ATOM 743 C C . ALA A 1 95 ? -7.018 5.590 13.474 1.00 88.69 95 ALA A C 1
ATOM 745 O O . ALA A 1 95 ? -6.618 5.406 12.327 1.00 88.69 95 ALA A O 1
ATOM 746 N N . VAL A 1 96 ? -6.517 6.559 14.248 1.00 89.38 96 VAL A N 1
ATOM 747 C CA . VAL A 1 96 ? -5.466 7.497 13.810 1.00 89.38 96 VAL A CA 1
ATOM 748 C C . VAL A 1 96 ? -4.164 6.763 13.482 1.00 89.38 96 VAL A C 1
ATOM 750 O O . VAL A 1 96 ? -3.555 7.043 12.450 1.00 89.38 96 VAL A O 1
ATOM 753 N N . ILE A 1 97 ? -3.764 5.791 14.308 1.00 89.50 97 ILE A N 1
ATOM 754 C CA . ILE A 1 97 ? -2.572 4.968 14.058 1.00 89.50 97 ILE A CA 1
ATOM 755 C C . ILE A 1 97 ? -2.735 4.157 12.770 1.00 89.50 97 ILE A C 1
ATOM 757 O O . ILE A 1 97 ? -1.828 4.142 11.941 1.00 89.50 97 ILE A O 1
ATOM 761 N N . VAL A 1 98 ? -3.888 3.510 12.573 1.00 91.56 98 VAL A N 1
ATOM 762 C CA . VAL A 1 98 ? -4.162 2.705 11.371 1.00 91.56 98 VAL A CA 1
ATOM 763 C C . VAL A 1 98 ? -4.147 3.576 10.115 1.00 91.56 98 VAL A C 1
ATOM 765 O O . VAL A 1 98 ? -3.517 3.205 9.128 1.00 91.56 98 VAL A O 1
ATOM 768 N N . ILE A 1 99 ? -4.776 4.754 10.151 1.00 91.31 99 ILE A N 1
ATOM 769 C CA . ILE A 1 99 ? -4.768 5.701 9.027 1.00 91.31 99 ILE A CA 1
ATOM 770 C C . ILE A 1 99 ? -3.338 6.164 8.721 1.00 91.31 99 ILE A C 1
ATOM 772 O O . ILE A 1 99 ? -2.926 6.134 7.563 1.00 91.31 99 ILE A O 1
ATOM 776 N N . GLY A 1 100 ? -2.560 6.538 9.742 1.00 90.25 100 GLY A N 1
ATOM 777 C CA . GLY A 1 100 ? -1.153 6.906 9.574 1.00 90.25 100 GLY A CA 1
ATOM 778 C C . GLY A 1 100 ? -0.321 5.772 8.966 1.00 90.25 100 GLY A C 1
ATOM 779 O O . GLY A 1 100 ? 0.452 6.002 8.038 1.00 90.25 100 GLY A O 1
ATOM 780 N N . GLY A 1 101 ? -0.542 4.534 9.419 1.00 91.25 101 GLY A N 1
ATOM 781 C CA . GLY A 1 101 ? 0.114 3.337 8.889 1.00 91.25 101 GLY A CA 1
ATOM 782 C C . GLY A 1 101 ? -0.210 3.086 7.419 1.00 91.25 101 GLY A C 1
ATOM 783 O O . GLY A 1 101 ? 0.697 2.864 6.621 1.00 91.25 101 GLY A O 1
ATOM 784 N N . LEU A 1 102 ? -1.483 3.195 7.035 1.00 92.38 102 LEU A N 1
ATOM 785 C CA . LEU A 1 102 ? -1.911 3.050 5.641 1.00 92.38 102 LEU A CA 1
ATOM 786 C C . LEU A 1 102 ? -1.286 4.116 4.731 1.00 92.38 102 LEU A C 1
ATOM 788 O O . LEU A 1 102 ? -0.855 3.790 3.628 1.00 92.38 102 LEU A O 1
ATOM 792 N N . ILE A 1 103 ? -1.176 5.364 5.200 1.00 92.38 103 ILE A N 1
ATOM 793 C CA . ILE A 1 103 ? -0.517 6.448 4.453 1.00 92.38 103 ILE A CA 1
ATOM 794 C C . ILE A 1 103 ? 0.953 6.111 4.174 1.00 92.38 103 ILE A C 1
ATOM 796 O O . ILE A 1 103 ? 1.432 6.366 3.068 1.00 92.38 103 ILE A O 1
ATOM 800 N N . ILE A 1 104 ? 1.666 5.533 5.147 1.00 92.62 104 ILE A N 1
ATOM 801 C CA . ILE A 1 104 ? 3.063 5.115 4.968 1.00 92.62 104 ILE A CA 1
ATOM 802 C C . ILE A 1 104 ? 3.154 3.931 4.005 1.00 92.62 104 ILE A C 1
ATOM 804 O O . ILE A 1 104 ? 3.956 3.982 3.078 1.00 92.62 104 ILE A O 1
ATOM 808 N N . ILE A 1 105 ? 2.331 2.892 4.193 1.00 93.12 105 ILE A N 1
ATOM 809 C CA . ILE A 1 105 ? 2.334 1.685 3.346 1.00 93.12 105 ILE A CA 1
ATOM 810 C C . ILE A 1 105 ? 2.080 2.039 1.875 1.00 93.12 105 ILE A C 1
ATOM 812 O O . ILE A 1 105 ? 2.695 1.445 0.997 1.00 93.12 105 ILE A O 1
ATOM 816 N N . ASP A 1 106 ? 1.217 3.018 1.605 1.00 91.69 106 ASP A N 1
ATOM 817 C CA . ASP A 1 106 ? 0.946 3.507 0.250 1.00 91.69 106 ASP A CA 1
ATOM 818 C C . ASP A 1 106 ? 2.031 4.480 -0.264 1.00 91.69 106 ASP A C 1
ATOM 820 O O . ASP A 1 106 ? 2.440 4.432 -1.423 1.00 91.69 106 ASP A O 1
ATOM 824 N N . GLY A 1 107 ? 2.539 5.372 0.593 1.00 89.62 107 GLY A N 1
ATOM 825 C CA . GLY A 1 107 ? 3.524 6.388 0.205 1.00 89.62 107 GLY A CA 1
ATOM 826 C C . GLY A 1 107 ? 4.931 5.841 -0.055 1.00 89.62 107 GLY A C 1
ATOM 827 O O . GLY A 1 107 ? 5.627 6.321 -0.947 1.00 89.62 107 GLY A O 1
ATOM 828 N N . LEU A 1 108 ? 5.347 4.829 0.702 1.00 91.75 108 LEU A N 1
ATOM 829 C CA . LEU A 1 108 ? 6.690 4.248 0.673 1.00 91.75 108 LEU A CA 1
ATOM 830 C C . LEU A 1 108 ? 7.056 3.567 -0.665 1.00 91.75 108 LEU A C 1
ATOM 832 O O . LEU A 1 108 ? 8.101 3.915 -1.217 1.00 91.75 108 LEU A O 1
ATOM 836 N N . PRO A 1 109 ? 6.232 2.682 -1.266 1.00 91.31 109 PRO A N 1
ATOM 837 C CA . PRO A 1 109 ? 6.537 2.106 -2.579 1.00 91.31 109 PRO A CA 1
ATOM 838 C C . PRO A 1 109 ? 6.551 3.161 -3.692 1.00 91.31 109 PRO A C 1
ATOM 840 O O . PRO A 1 109 ? 7.381 3.086 -4.597 1.00 91.31 109 PRO A O 1
ATOM 843 N N . GLN A 1 110 ? 5.683 4.178 -3.615 1.00 90.31 110 GLN A N 1
ATOM 844 C CA . GLN A 1 110 ? 5.693 5.276 -4.584 1.00 90.31 110 GLN A CA 1
ATOM 845 C C . GLN A 1 110 ? 6.965 6.116 -4.478 1.00 90.31 110 GLN A C 1
ATOM 847 O O . GLN A 1 110 ? 7.537 6.471 -5.506 1.00 90.31 110 GLN A O 1
ATOM 852 N N . LEU A 1 111 ? 7.447 6.385 -3.259 1.00 91.31 111 LEU A N 1
ATOM 853 C CA . LEU A 1 111 ? 8.723 7.064 -3.056 1.00 91.31 111 LEU A CA 1
ATOM 854 C C . LEU A 1 111 ? 9.864 6.282 -3.715 1.00 91.31 111 LEU A C 1
ATOM 856 O O . LEU A 1 111 ? 10.613 6.863 -4.494 1.00 91.31 111 LEU A O 1
ATOM 860 N N . PHE A 1 112 ? 9.962 4.973 -3.462 1.00 91.56 112 PHE A N 1
ATOM 861 C CA . PHE A 1 112 ? 11.004 4.135 -4.063 1.00 91.56 112 PHE A CA 1
ATOM 862 C C . PHE A 1 112 ? 10.932 4.106 -5.586 1.00 91.56 112 PHE A C 1
ATOM 864 O O . PHE A 1 112 ? 11.963 4.220 -6.241 1.00 91.56 112 PHE A O 1
ATOM 871 N N . ARG A 1 113 ? 9.728 4.023 -6.160 1.00 89.00 113 ARG A N 1
ATOM 872 C CA . ARG A 1 113 ? 9.539 4.085 -7.612 1.00 89.00 113 ARG A CA 1
ATOM 873 C C . ARG A 1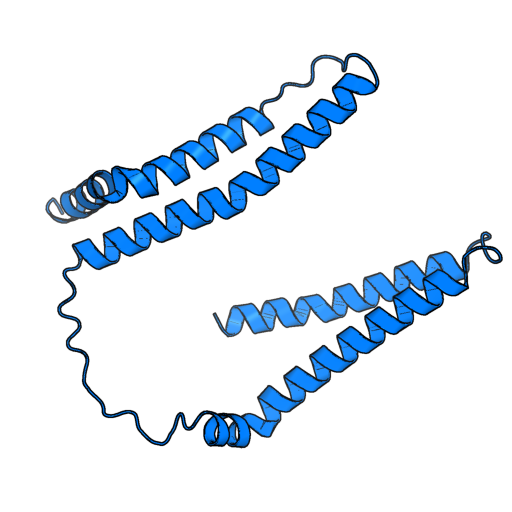 113 ? 10.050 5.402 -8.198 1.00 89.00 113 ARG A C 1
ATOM 875 O O . ARG A 1 113 ? 10.766 5.381 -9.191 1.00 89.00 113 ARG A O 1
ATOM 882 N N . GLN A 1 114 ? 9.699 6.538 -7.593 1.00 88.06 114 GLN A N 1
ATOM 883 C CA . GLN A 1 114 ? 10.159 7.851 -8.063 1.00 88.06 114 GLN A CA 1
ATOM 884 C C . GLN A 1 114 ? 11.676 8.007 -7.916 1.00 88.06 114 GLN A C 1
ATOM 886 O O . GLN A 1 114 ? 12.328 8.571 -8.790 1.00 88.06 114 GLN A O 1
ATOM 891 N N . LEU A 1 115 ? 12.241 7.473 -6.833 1.00 87.94 115 LEU A N 1
ATOM 892 C CA . LEU A 1 115 ? 13.678 7.501 -6.581 1.00 87.94 115 LEU A CA 1
ATOM 893 C C . LEU A 1 115 ? 14.442 6.640 -7.597 1.00 87.94 115 LEU A C 1
ATOM 895 O O . LEU A 1 115 ? 15.469 7.071 -8.106 1.00 87.94 115 LEU A O 1
ATOM 899 N N . PHE A 1 116 ? 13.909 5.466 -7.940 1.00 87.94 116 PHE A N 1
ATOM 900 C CA . PHE A 1 116 ? 14.478 4.587 -8.960 1.00 87.94 116 PHE A CA 1
ATOM 901 C C . PHE A 1 116 ? 14.492 5.254 -10.340 1.00 87.94 116 PHE A C 1
ATOM 903 O O . PHE A 1 116 ? 15.547 5.343 -10.958 1.00 87.94 116 PHE A O 1
ATOM 910 N N . VAL A 1 117 ? 13.356 5.815 -10.771 1.00 85.00 117 VAL A N 1
ATOM 911 C CA . VAL A 1 117 ? 13.251 6.549 -12.048 1.00 85.00 117 VAL A CA 1
ATOM 912 C C . VAL A 1 117 ? 14.220 7.733 -12.093 1.00 85.00 117 VAL A C 1
ATOM 914 O O . VAL A 1 117 ? 14.820 8.011 -13.128 1.00 85.00 117 VAL A O 1
ATOM 917 N N . TYR A 1 118 ? 14.390 8.439 -10.974 1.00 83.88 118 TYR A N 1
ATOM 918 C CA . TYR A 1 118 ? 15.333 9.550 -10.889 1.00 83.88 118 TYR A CA 1
ATOM 919 C C . TYR A 1 118 ? 16.795 9.094 -11.025 1.00 83.88 118 TYR A C 1
ATOM 921 O O . TYR A 1 118 ? 17.571 9.742 -11.722 1.00 83.88 118 TYR A O 1
ATOM 929 N N . LEU A 1 119 ? 17.168 7.974 -10.396 1.00 84.44 119 LEU A N 1
ATOM 930 C CA . LEU A 1 119 ? 18.521 7.412 -10.481 1.00 84.44 119 LEU A CA 1
ATOM 931 C C . LEU A 1 119 ? 18.852 6.880 -11.881 1.00 84.44 119 LEU A C 1
ATOM 933 O O . LEU A 1 119 ? 19.958 7.108 -12.361 1.00 84.44 119 LEU A O 1
ATOM 937 N N . GLU A 1 120 ? 17.902 6.212 -12.536 1.00 82.00 120 GLU A N 1
ATOM 938 C CA . GLU A 1 120 ? 18.044 5.711 -13.910 1.00 82.00 120 GLU A CA 1
ATOM 939 C C . GLU A 1 120 ? 18.309 6.866 -14.886 1.00 82.00 120 GLU A C 1
ATOM 941 O O . GLU A 1 120 ? 19.285 6.860 -15.630 1.00 82.00 120 GLU A O 1
ATOM 946 N N . ARG A 1 121 ? 17.532 7.948 -14.775 1.00 76.94 121 ARG A N 1
ATOM 947 C CA . ARG A 1 121 ? 17.706 9.147 -15.607 1.00 76.94 121 ARG A CA 1
ATOM 948 C C . ARG A 1 121 ? 18.996 9.917 -15.335 1.00 76.94 121 ARG A C 1
ATOM 950 O O . ARG A 1 121 ? 19.484 10.600 -16.224 1.00 76.94 121 ARG A O 1
ATOM 957 N N . LEU A 1 122 ? 19.551 9.830 -14.125 1.00 78.19 122 LEU A N 1
ATOM 958 C CA . LEU A 1 122 ? 20.855 10.424 -13.818 1.00 78.19 122 LEU A CA 1
ATOM 959 C C . LEU A 1 122 ? 21.994 9.694 -14.553 1.00 78.19 122 LEU A C 1
ATOM 961 O O . LEU A 1 122 ? 23.017 10.309 -14.849 1.00 78.19 122 LEU A O 1
ATOM 965 N N . HIS A 1 123 ? 21.817 8.401 -14.842 1.00 75.62 123 HIS A N 1
ATOM 966 C CA . HIS A 1 123 ? 22.788 7.577 -15.558 1.00 75.62 123 HIS A CA 1
ATOM 967 C C . HIS A 1 123 ? 22.808 7.876 -17.067 1.00 75.62 123 HIS A C 1
ATOM 969 O O . HIS A 1 123 ? 23.885 7.934 -17.656 1.00 75.62 123 HIS A O 1
ATOM 975 N N . ASP A 1 124 ? 21.643 8.126 -17.673 1.00 74.81 124 ASP A N 1
ATOM 976 C CA . ASP A 1 124 ? 21.485 8.303 -19.129 1.00 74.81 124 ASP A CA 1
ATOM 977 C C . ASP A 1 124 ? 21.833 9.717 -19.655 1.00 74.81 124 ASP A C 1
ATOM 979 O O . ASP A 1 124 ? 21.751 9.980 -20.857 1.00 74.81 124 ASP A O 1
ATOM 983 N N . GLY A 1 125 ? 22.283 10.627 -18.782 1.00 67.50 125 GLY A N 1
ATOM 984 C CA . GLY A 1 125 ? 22.685 12.001 -19.120 1.00 67.50 125 GLY A CA 1
ATOM 985 C C . GLY A 1 125 ? 21.716 13.063 -18.581 1.00 67.50 125 GLY A C 1
ATOM 986 O O . GLY A 1 125 ? 20.564 12.752 -18.289 1.00 67.50 125 GLY A O 1
ATOM 987 N N . PRO A 1 126 ? 22.164 14.322 -18.384 1.00 62.16 126 PRO A N 1
ATOM 988 C CA . PRO A 1 126 ? 21.418 15.305 -17.605 1.00 62.16 126 PRO A CA 1
ATOM 989 C C . PRO A 1 126 ? 20.062 15.612 -18.261 1.00 62.16 126 PRO A C 1
ATOM 991 O O . PRO A 1 126 ? 20.038 16.137 -19.377 1.00 62.16 126 PRO A O 1
ATOM 994 N N . PRO A 1 127 ? 18.934 15.327 -17.585 1.00 59.53 127 PRO A N 1
ATOM 995 C CA . PRO A 1 127 ? 17.625 15.680 -18.102 1.00 59.53 127 PRO A CA 1
ATOM 996 C C . PRO A 1 127 ? 17.458 17.202 -18.092 1.00 59.53 127 PRO A C 1
ATOM 998 O O . PRO A 1 127 ? 17.901 17.887 -17.165 1.00 59.53 127 PRO A O 1
ATOM 1001 N N . GLU A 1 128 ? 16.784 17.725 -19.113 1.00 60.06 128 GLU A N 1
ATOM 1002 C CA . GLU A 1 128 ? 16.282 19.097 -19.164 1.00 60.06 128 GLU A CA 1
ATOM 1003 C C . GLU A 1 128 ? 15.332 19.335 -17.978 1.00 60.06 128 GLU A C 1
ATOM 1005 O O . GLU A 1 128 ? 14.145 19.051 -18.040 1.00 60.06 128 GLU A O 1
ATOM 1010 N N . VAL A 1 129 ? 15.903 19.778 -16.855 1.00 57.69 129 VAL A N 1
ATOM 1011 C CA . VAL A 1 129 ? 15.279 20.367 -15.657 1.00 57.69 129 VAL A CA 1
ATOM 1012 C C . VAL A 1 129 ? 13.842 19.900 -15.365 1.00 57.69 129 VAL A C 1
ATOM 1014 O O . VAL A 1 129 ? 12.916 20.704 -15.266 1.00 57.69 129 VAL A O 1
ATOM 1017 N N . GLU A 1 130 ? 13.636 18.596 -15.178 1.00 60.84 130 GLU A N 1
ATOM 1018 C CA . GLU A 1 130 ? 12.346 18.082 -14.716 1.00 60.84 130 GLU A CA 1
ATOM 1019 C C . GLU A 1 130 ? 12.321 18.088 -13.179 1.00 60.84 130 GLU A C 1
ATOM 1021 O O . GLU A 1 130 ? 13.124 17.434 -12.509 1.00 60.84 130 GLU A O 1
ATOM 1026 N N . TYR A 1 131 ? 11.434 18.901 -12.601 1.00 60.59 131 TYR A N 1
ATOM 1027 C CA . TYR A 1 131 ? 11.380 19.131 -11.158 1.00 60.59 131 TYR A CA 1
ATOM 1028 C C . TYR A 1 131 ? 11.044 17.839 -10.384 1.00 60.59 131 TYR A C 1
ATOM 1030 O O . TYR A 1 131 ? 10.016 17.215 -10.659 1.00 60.59 131 TYR A O 1
ATOM 1038 N N . PRO A 1 132 ? 11.792 17.485 -9.317 1.00 70.12 132 PRO A N 1
ATOM 1039 C CA . PRO A 1 132 ? 11.539 16.304 -8.482 1.00 70.12 132 PRO A CA 1
ATOM 1040 C C . PRO A 1 132 ? 10.329 16.471 -7.537 1.00 70.12 132 PRO A C 1
ATOM 1042 O O . PRO A 1 132 ? 10.297 15.909 -6.440 1.00 70.12 132 PRO A O 1
ATOM 1045 N N . GLY A 1 133 ? 9.313 17.246 -7.932 1.00 80.75 133 GLY A N 1
ATOM 1046 C CA . GLY A 1 133 ? 8.158 17.588 -7.095 1.00 80.75 133 GLY A CA 1
ATOM 1047 C C . GLY A 1 133 ? 7.421 16.359 -6.557 1.00 80.75 133 GLY A C 1
ATOM 1048 O O . GLY A 1 133 ? 6.972 16.358 -5.412 1.00 80.75 133 GLY A O 1
ATOM 1049 N N . TRP A 1 134 ? 7.388 15.275 -7.333 1.00 83.81 134 TRP A N 1
ATOM 1050 C CA . TRP A 1 134 ? 6.796 14.005 -6.916 1.00 83.81 134 TRP A CA 1
ATOM 1051 C C . TRP A 1 134 ? 7.541 13.353 -5.749 1.00 83.81 134 TRP A C 1
ATOM 1053 O O . TRP A 1 134 ? 6.897 12.864 -4.824 1.00 83.81 134 TRP A O 1
ATOM 1063 N N . ILE A 1 135 ? 8.877 13.392 -5.733 1.00 86.75 135 ILE A N 1
ATOM 1064 C CA . ILE A 1 135 ? 9.680 12.840 -4.631 1.00 86.75 135 ILE A CA 1
ATOM 1065 C C . ILE A 1 135 ? 9.381 13.615 -3.347 1.00 86.75 135 ILE A C 1
ATOM 1067 O O . ILE A 1 135 ? 9.046 13.017 -2.327 1.00 86.75 135 ILE A O 1
ATOM 1071 N N . ILE A 1 136 ? 9.424 14.949 -3.416 1.00 89.00 136 ILE A N 1
ATOM 1072 C CA . ILE A 1 136 ? 9.145 15.828 -2.271 1.00 89.00 136 ILE A CA 1
ATOM 1073 C C . ILE A 1 136 ? 7.727 15.585 -1.740 1.00 89.00 136 ILE A C 1
ATOM 1075 O O . ILE A 1 136 ? 7.531 15.459 -0.532 1.00 89.00 136 ILE A O 1
ATOM 1079 N N . PHE A 1 137 ? 6.746 15.448 -2.633 1.00 91.88 137 PHE A N 1
ATOM 1080 C CA . PHE A 1 137 ? 5.368 15.143 -2.262 1.00 91.88 137 PHE A CA 1
ATOM 1081 C C . PHE A 1 137 ? 5.248 13.824 -1.483 1.00 91.88 137 PHE A C 1
ATOM 1083 O O . PHE A 1 137 ? 4.624 13.798 -0.421 1.00 91.88 137 PHE A O 1
ATOM 1090 N N . TYR A 1 138 ? 5.872 12.739 -1.958 1.00 91.75 138 TYR A N 1
ATOM 1091 C CA . TYR A 1 138 ? 5.820 11.449 -1.261 1.00 91.75 138 TYR A CA 1
ATOM 1092 C C . TYR A 1 138 ? 6.583 11.461 0.066 1.00 91.75 138 TYR A C 1
ATOM 1094 O O . TYR A 1 138 ? 6.111 10.862 1.032 1.00 91.75 138 TYR A O 1
ATOM 1102 N N . VAL A 1 139 ? 7.695 12.197 0.163 1.00 92.81 139 VAL A N 1
ATOM 1103 C CA . VAL A 1 139 ? 8.402 12.410 1.438 1.00 92.81 139 VAL A CA 1
ATOM 1104 C C . VAL A 1 139 ? 7.494 13.112 2.448 1.00 92.81 139 VAL A C 1
ATOM 1106 O O . VAL A 1 139 ? 7.339 12.633 3.570 1.00 92.81 139 VAL A O 1
ATOM 1109 N N . ILE A 1 140 ? 6.835 14.204 2.051 1.00 93.62 140 ILE A N 1
ATOM 1110 C CA . ILE A 1 140 ? 5.900 14.931 2.921 1.00 93.62 140 ILE A CA 1
ATOM 1111 C C . ILE A 1 140 ? 4.726 14.030 3.325 1.00 93.62 140 ILE A C 1
ATOM 1113 O O . ILE A 1 140 ? 4.355 13.991 4.497 1.00 93.62 140 ILE A O 1
ATOM 1117 N N . LYS A 1 141 ? 4.167 13.260 2.386 1.00 92.38 141 LYS A N 1
ATOM 1118 C CA . LYS A 1 141 ? 3.073 12.315 2.654 1.00 92.38 141 LYS A CA 1
ATOM 1119 C C . LYS A 1 141 ? 3.466 11.274 3.708 1.00 92.38 141 LYS A C 1
ATOM 1121 O O . LYS A 1 141 ? 2.706 11.043 4.648 1.00 92.38 141 LYS A O 1
ATOM 1126 N N . ILE A 1 142 ? 4.659 10.688 3.595 1.00 93.19 142 ILE A N 1
ATOM 1127 C CA . ILE A 1 142 ? 5.183 9.727 4.578 1.00 93.19 142 ILE 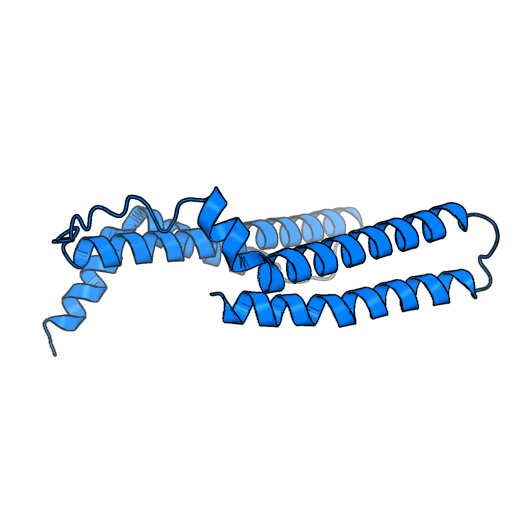A CA 1
ATOM 1128 C C . ILE A 1 142 ? 5.425 10.406 5.928 1.00 93.19 142 ILE A C 1
ATOM 1130 O O . ILE A 1 142 ? 5.065 9.835 6.955 1.00 93.19 142 ILE A O 1
ATOM 1134 N N . LEU A 1 143 ? 5.964 11.629 5.948 1.00 93.38 143 LEU A N 1
ATOM 1135 C CA . LEU A 1 143 ? 6.158 12.393 7.184 1.00 93.38 143 LEU A CA 1
ATOM 1136 C C . LEU A 1 143 ? 4.837 12.665 7.910 1.00 93.38 143 LEU A C 1
ATOM 1138 O O . LEU A 1 143 ? 4.779 12.536 9.130 1.00 93.38 143 LEU A O 1
ATOM 1142 N N . ILE A 1 144 ? 3.766 12.984 7.178 1.00 91.25 144 ILE A N 1
ATOM 1143 C CA . ILE A 1 144 ? 2.424 13.154 7.751 1.00 91.25 144 ILE A CA 1
ATOM 1144 C C . ILE A 1 144 ? 1.925 11.835 8.351 1.00 91.25 144 ILE A C 1
ATOM 1146 O O . ILE A 1 144 ? 1.451 11.818 9.488 1.00 91.25 144 ILE A O 1
ATOM 1150 N N . GLY A 1 145 ? 2.060 10.725 7.618 1.00 90.50 145 GLY A N 1
ATOM 1151 C CA . GLY A 1 145 ? 1.701 9.394 8.115 1.00 90.50 145 GLY A CA 1
ATOM 1152 C C . GLY A 1 145 ? 2.480 9.013 9.377 1.00 90.50 145 GLY A C 1
ATOM 1153 O O . GLY A 1 145 ? 1.899 8.546 10.354 1.00 90.50 145 GLY A O 1
ATOM 1154 N N . TYR A 1 146 ? 3.782 9.296 9.400 1.00 91.94 146 TYR A N 1
ATOM 1155 C CA . TYR A 1 146 ? 4.650 9.065 10.552 1.00 91.94 146 TYR A CA 1
ATOM 1156 C C . TYR A 1 146 ? 4.253 9.930 11.754 1.00 91.94 146 TYR A C 1
ATOM 1158 O O . TYR A 1 146 ? 4.108 9.419 12.864 1.00 91.94 146 TYR A O 1
ATOM 1166 N N . LEU A 1 147 ? 3.991 11.224 11.537 1.00 90.19 147 LEU A N 1
ATOM 1167 C CA . LEU A 1 147 ? 3.544 12.140 12.585 1.00 90.19 147 LEU A CA 1
ATOM 1168 C C . LEU A 1 147 ? 2.227 11.669 13.219 1.00 90.19 147 LEU A C 1
ATOM 1170 O O . LEU A 1 147 ? 2.096 11.714 14.441 1.00 90.19 147 LEU A O 1
ATOM 1174 N N . LEU A 1 148 ? 1.284 11.178 12.407 1.00 88.06 148 LEU A N 1
ATOM 1175 C CA . LEU A 1 148 ? 0.011 10.624 12.878 1.00 88.06 148 LEU A CA 1
ATOM 1176 C C . LEU A 1 148 ? 0.209 9.423 13.806 1.00 88.06 148 LEU A C 1
ATOM 1178 O O . LEU A 1 148 ? -0.497 9.313 14.805 1.00 88.06 148 LEU A O 1
ATOM 1182 N N . ILE A 1 149 ? 1.175 8.549 13.516 1.00 88.25 149 ILE A N 1
ATOM 1183 C CA . ILE A 1 149 ? 1.468 7.381 14.356 1.00 88.25 149 ILE A CA 1
ATOM 1184 C C . ILE A 1 149 ? 2.169 7.807 15.649 1.00 88.25 149 ILE A C 1
ATOM 1186 O O . ILE A 1 149 ? 1.708 7.452 16.735 1.00 88.25 149 ILE A O 1
ATOM 1190 N N . THR A 1 150 ? 3.256 8.578 15.551 1.00 86.19 150 THR A N 1
ATOM 1191 C CA . THR A 1 150 ? 4.110 8.934 16.698 1.00 86.19 150 THR A CA 1
ATOM 1192 C C . THR A 1 150 ? 3.426 9.912 17.651 1.00 86.19 150 THR A C 1
ATOM 1194 O O . THR A 1 150 ? 3.540 9.778 18.867 1.00 86.19 150 THR A O 1
ATOM 1197 N N . HIS A 1 151 ? 2.670 10.872 17.117 1.00 86.75 151 HIS A N 1
ATOM 1198 C CA . HIS A 1 151 ? 1.983 11.909 17.890 1.00 86.75 151 HIS A CA 1
ATOM 1199 C C . HIS A 1 151 ? 0.456 11.730 17.883 1.00 86.75 151 HIS A C 1
ATOM 1201 O O . HIS A 1 151 ? -0.293 12.708 17.960 1.00 86.75 151 HIS A O 1
ATOM 1207 N N . ASN A 1 152 ? -0.023 10.480 17.844 1.00 82.00 152 ASN A N 1
ATOM 1208 C CA . ASN A 1 152 ? -1.454 10.148 17.790 1.00 82.00 152 ASN A CA 1
ATOM 1209 C C . ASN A 1 152 ? -2.292 10.850 18.881 1.00 82.00 152 ASN A C 1
ATOM 1211 O O . ASN A 1 152 ? -3.383 11.337 18.592 1.00 82.00 152 ASN A O 1
ATOM 1215 N N . LYS A 1 153 ? -1.763 11.007 20.103 1.00 79.75 153 LYS A N 1
ATOM 1216 C CA . LYS A 1 153 ? -2.458 11.651 21.232 1.00 79.75 153 LYS A CA 1
ATOM 1217 C C . LYS A 1 153 ? -2.804 13.119 20.970 1.00 79.75 153 LYS A C 1
ATOM 1219 O O . LYS A 1 153 ? -3.855 13.575 21.412 1.00 79.75 153 LYS A O 1
ATOM 1224 N N . LEU A 1 154 ? -1.954 13.862 20.251 1.00 80.06 154 LEU A N 1
ATOM 1225 C CA . LEU A 1 154 ? -2.227 15.265 19.906 1.00 80.06 154 LEU A CA 1
ATOM 1226 C C . LEU A 1 154 ? -3.414 15.371 18.947 1.00 80.06 154 LEU A C 1
ATOM 1228 O O . LEU A 1 154 ? -4.293 16.212 19.131 1.00 80.06 154 LEU A O 1
ATOM 1232 N N . VAL A 1 155 ? -3.463 14.478 17.962 1.00 81.12 155 VAL A N 1
ATOM 1233 C CA . VAL A 1 155 ? -4.527 14.430 16.955 1.00 81.12 155 VAL A CA 1
ATOM 1234 C C . VAL A 1 155 ? -5.843 13.977 17.584 1.00 81.12 155 VAL A C 1
ATOM 1236 O O . VAL A 1 155 ? -6.882 14.592 17.354 1.00 81.12 155 VAL A O 1
ATOM 1239 N N . VAL A 1 156 ? -5.800 12.962 18.449 1.00 81.19 156 VAL A N 1
ATOM 1240 C CA . VAL A 1 156 ? -6.967 12.490 19.209 1.00 81.19 156 VAL A CA 1
ATOM 1241 C C . VAL A 1 156 ? -7.520 13.605 20.098 1.00 81.19 156 VAL A C 1
ATOM 1243 O O . VAL A 1 156 ? -8.717 13.884 20.045 1.00 81.19 156 VAL A O 1
ATOM 1246 N N . ASN A 1 157 ? -6.659 14.312 20.837 1.00 81.38 157 ASN A N 1
ATOM 1247 C CA . ASN A 1 157 ? -7.069 15.440 21.677 1.00 81.38 157 ASN A CA 1
ATOM 1248 C C . ASN A 1 157 ? -7.672 16.593 20.862 1.00 81.38 157 ASN A C 1
ATOM 1250 O O . ASN A 1 157 ? -8.631 17.218 21.311 1.00 81.38 157 ASN A O 1
ATOM 1254 N N . PHE A 1 158 ? -7.144 16.877 19.669 1.00 82.94 158 PHE A N 1
ATOM 1255 C CA . PHE A 1 158 ? -7.715 17.882 18.770 1.00 82.94 158 PHE A CA 1
ATOM 1256 C C . PHE A 1 158 ? -9.132 17.495 18.316 1.00 82.94 158 PHE A C 1
ATOM 1258 O O . PHE A 1 158 ? -10.053 18.312 18.379 1.00 82.94 158 PHE A O 1
ATOM 1265 N N . ILE A 1 159 ? -9.330 16.229 17.936 1.00 80.31 159 ILE A N 1
ATOM 1266 C CA . ILE A 1 159 ? -10.628 15.689 17.506 1.00 80.31 159 ILE A CA 1
ATOM 1267 C C . ILE A 1 159 ? -11.642 15.680 18.661 1.00 80.31 159 ILE A C 1
ATOM 1269 O O . ILE A 1 159 ? -12.805 16.038 18.465 1.00 80.31 159 ILE A O 1
ATOM 1273 N N . GLU A 1 160 ? -11.227 15.289 19.869 1.00 81.94 160 GLU A N 1
ATOM 1274 C CA . GLU A 1 160 ? -12.109 15.266 21.042 1.00 81.94 160 GLU A CA 1
ATOM 1275 C C . GLU A 1 160 ? -12.465 16.676 21.535 1.00 81.94 160 GLU A C 1
ATOM 1277 O O . GLU A 1 160 ? -13.614 16.915 21.917 1.00 81.94 160 GLU A O 1
ATOM 1282 N N . ARG A 1 161 ? -11.530 17.634 21.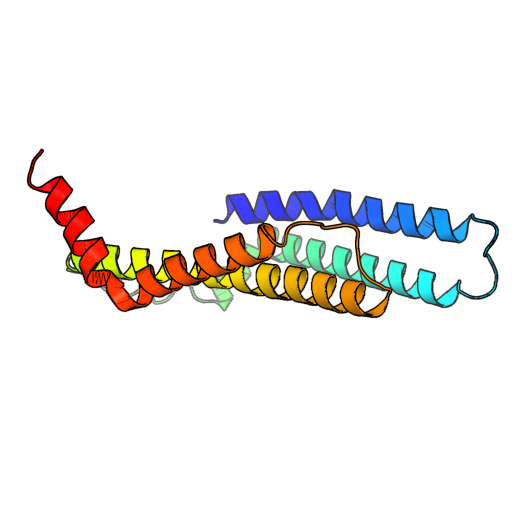469 1.00 76.31 161 ARG A N 1
ATOM 1283 C CA . ARG A 1 161 ? -11.768 19.036 21.849 1.00 76.31 161 ARG A CA 1
ATOM 1284 C C . ARG A 1 161 ? -12.823 19.703 20.967 1.00 76.31 161 ARG A C 1
ATOM 1286 O O . ARG A 1 161 ? -13.671 20.415 21.495 1.00 76.31 161 ARG A O 1
ATOM 1293 N N . ASN A 1 162 ? -12.825 19.418 19.665 1.00 67.38 162 ASN A N 1
ATOM 1294 C CA . ASN A 1 162 ? -13.784 20.001 18.721 1.00 67.38 162 ASN A CA 1
ATOM 1295 C C . ASN A 1 162 ? -15.232 19.495 18.919 1.00 67.38 162 ASN A C 1
ATOM 1297 O O . ASN A 1 162 ? -16.173 20.103 18.425 1.00 67.38 162 ASN A O 1
ATOM 1301 N N . LYS A 1 163 ? -15.432 18.390 19.655 1.00 61.16 163 LYS A N 1
ATOM 1302 C CA . LYS A 1 163 ? -16.766 17.850 19.986 1.00 61.16 163 LYS A CA 1
ATOM 1303 C C . LYS A 1 163 ? -17.329 18.315 21.329 1.00 61.16 163 LYS A C 1
ATOM 1305 O O . LYS A 1 163 ? -18.477 18.011 21.617 1.00 61.16 163 LYS A O 1
ATOM 1310 N N . ARG A 1 164 ? -16.541 18.989 22.173 1.00 56.09 164 ARG A N 1
ATOM 1311 C CA . ARG A 1 164 ? -17.029 19.571 23.439 1.00 56.09 164 ARG A CA 1
ATOM 1312 C C . ARG A 1 164 ? -17.514 21.018 23.286 1.00 56.09 164 ARG A C 1
ATOM 1314 O O . ARG A 1 164 ? -18.063 21.555 24.239 1.00 56.09 164 ARG A O 1
ATOM 1321 N N . SER A 1 165 ? -17.287 21.648 22.130 1.00 49.06 165 SER A N 1
ATOM 1322 C CA . SER A 1 165 ? -17.627 23.051 21.850 1.00 49.06 165 SER A CA 1
ATOM 1323 C C . SER A 1 165 ? -18.803 23.246 20.881 1.00 49.06 165 SER A C 1
ATOM 1325 O O . SER A 1 165 ? -18.998 24.363 20.410 1.00 49.06 165 SER A O 1
ATOM 1327 N N . GLY A 1 166 ? -19.554 22.190 20.560 1.00 43.53 166 GLY A N 1
ATOM 1328 C CA . GLY A 1 166 ? -20.796 22.233 19.779 1.00 43.53 166 GLY A CA 1
ATOM 1329 C C . GLY A 1 166 ? -21.830 21.321 20.412 1.00 43.53 166 GLY A C 1
ATOM 1330 O O . GLY A 1 166 ? -23.024 21.667 20.330 1.00 43.53 166 GLY A O 1
#

Sequence (166 aa):
MGAWLLVSSLTVLPQYVSSVHSASSILVGPFEQENSGEIIWIVTISTVSMALYLGLFYLMLFKTGWIIGVLKLDKGFIEEKFELNIHRSTVITIAVIVIGGLIIIDGLPQLFRQLFVYLERLHDGPPEVEYPGWIIFYVIKILIGYLLITHNKLVVNFIERNKRSG

Secondary structure (DSSP, 8-state):
-HHHHHHHHHTHHHHHHHHHHHHHHHHSSS-TTTSHHHHHHHHHHHHHHHHHHHHHHHHHHH-HHHHHHHTTTTS------------HHHHHHHHHHHHHHHHHHHHHHHHHHHHHHHHHHHHS---S---THHHHHHHHHHHHHHHHHHTHHHHHHHHHHTTS--